Protein AF-A0A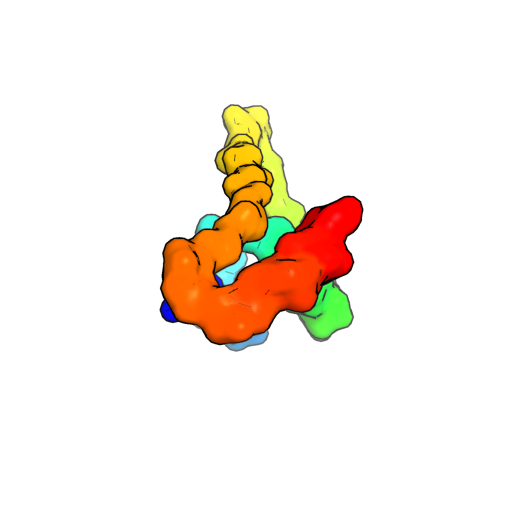6B3EWT2-F1 (afdb_monomer_lite)

Foldseek 3Di:
DVAPVLVCVLVVVDPDDDDDPVSQVVSCVVPVVRDDDADPVGDDDDDDDDDDDPPPPPRVVSVVVRD

Sequence (67 aa):
TGNDYIKDLSSGDVLACQAYSGDVIQLQADNPDIRFLVPEEGAELWAESLMIPDRAAHKRNAEALID

Structure (mmCIF, N/CA/C/O backbone):
data_AF-A0A6B3EWT2-F1
#
_entry.id   AF-A0A6B3EWT2-F1
#
loop_
_atom_site.group_PDB
_atom_site.id
_atom_site.type_symbol
_atom_site.label_atom_id
_atom_site.label_alt_id
_atom_site.label_comp_id
_atom_site.label_asym_id
_atom_site.label_entity_id
_atom_site.label_seq_id
_atom_site.pdbx_PDB_ins_code
_atom_site.Cartn_x
_atom_site.Cartn_y
_atom_site.Cartn_z
_atom_site.occupancy
_atom_site.B_iso_or_equiv
_atom_site.auth_seq_id
_atom_site.auth_comp_id
_atom_site.auth_asym_id
_atom_site.auth_atom_id
_atom_site.pdbx_PDB_model_num
ATOM 1 N N . THR A 1 1 ? 1.440 -10.637 -2.260 1.00 55.94 1 THR A N 1
ATOM 2 C CA . THR A 1 1 ? 1.657 -9.171 -2.356 1.00 55.94 1 THR A CA 1
ATOM 3 C C . THR A 1 1 ? 1.494 -8.614 -0.956 1.00 55.94 1 THR A C 1
ATOM 5 O O . THR A 1 1 ? 0.856 -9.279 -0.163 1.00 55.94 1 THR A O 1
ATOM 8 N N . GLY A 1 2 ? 2.077 -7.474 -0.576 1.00 71.44 2 GLY A N 1
ATOM 9 C CA . GLY A 1 2 ? 1.972 -6.971 0.812 1.00 71.44 2 GLY A CA 1
ATOM 10 C C . GLY A 1 2 ? 0.556 -6.560 1.257 1.00 71.44 2 GLY A C 1
ATOM 11 O O . GLY A 1 2 ? 0.377 -6.133 2.389 1.00 71.44 2 GLY A O 1
ATOM 12 N N . ASN A 1 3 ? -0.442 -6.690 0.378 1.00 87.06 3 ASN A N 1
ATOM 13 C CA . ASN A 1 3 ? -1.748 -6.042 0.479 1.00 87.06 3 ASN A CA 1
ATOM 14 C C . ASN A 1 3 ? -2.887 -7.074 0.566 1.00 87.06 3 ASN A C 1
ATOM 16 O O . ASN A 1 3 ? -4.030 -6.793 0.212 1.00 87.06 3 ASN A O 1
ATOM 20 N N . ASP A 1 4 ? -2.588 -8.298 1.006 1.00 88.62 4 ASP A N 1
ATOM 21 C CA . ASP A 1 4 ? -3.574 -9.385 1.059 1.00 88.62 4 ASP A CA 1
ATOM 22 C C . ASP A 1 4 ? -4.716 -9.079 2.066 1.00 88.62 4 ASP A C 1
ATOM 24 O O . ASP A 1 4 ? -5.822 -9.602 1.928 1.00 88.62 4 ASP A O 1
ATOM 28 N N . TYR A 1 5 ? -4.500 -8.127 2.989 1.00 91.81 5 TYR A N 1
ATOM 29 C CA . TYR A 1 5 ? -5.497 -7.611 3.939 1.00 91.81 5 TYR A CA 1
ATOM 30 C C . TYR A 1 5 ? -6.727 -6.956 3.289 1.00 91.81 5 TYR A C 1
ATOM 32 O O . TYR A 1 5 ? -7.764 -6.830 3.938 1.00 91.81 5 TYR A O 1
ATOM 40 N N . ILE A 1 6 ? -6.638 -6.526 2.024 1.00 93.56 6 ILE A N 1
ATOM 41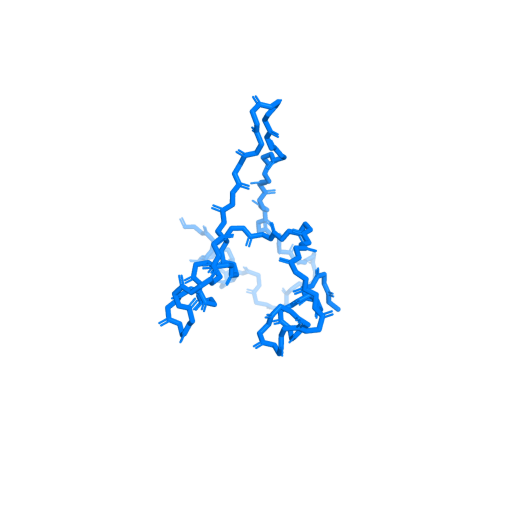 C CA . ILE A 1 6 ? -7.726 -5.824 1.319 1.00 93.56 6 ILE A CA 1
ATOM 42 C C . ILE A 1 6 ? -8.999 -6.678 1.309 1.00 93.56 6 ILE A C 1
ATOM 44 O O . ILE A 1 6 ? -10.096 -6.184 1.582 1.00 93.56 6 ILE A O 1
ATOM 48 N N . LYS A 1 7 ? -8.853 -7.973 1.009 1.00 92.69 7 LYS A N 1
ATOM 49 C CA . LYS A 1 7 ? -9.981 -8.903 0.915 1.00 92.69 7 LYS A CA 1
ATOM 50 C C . LYS A 1 7 ? -10.602 -9.170 2.285 1.00 92.69 7 LYS A C 1
ATOM 52 O O . LYS A 1 7 ? -11.827 -9.150 2.411 1.00 92.69 7 LYS A O 1
ATOM 57 N N . ASP A 1 8 ? -9.767 -9.403 3.290 1.00 93.50 8 ASP A N 1
ATOM 58 C CA . ASP A 1 8 ? -10.219 -9.760 4.634 1.00 93.50 8 ASP A CA 1
ATOM 59 C C . ASP A 1 8 ? -10.933 -8.572 5.303 1.00 93.50 8 ASP A C 1
ATOM 61 O O . ASP A 1 8 ? -11.960 -8.752 5.954 1.00 93.50 8 ASP A O 1
ATOM 65 N N . LEU A 1 9 ? -10.462 -7.339 5.070 1.00 93.62 9 LEU A N 1
ATOM 66 C CA . LEU A 1 9 ? -11.160 -6.121 5.502 1.00 93.62 9 LEU A CA 1
ATOM 67 C C . LEU A 1 9 ? -12.497 -5.935 4.775 1.00 93.62 9 LEU A C 1
ATOM 69 O O . LEU A 1 9 ? -13.508 -5.635 5.403 1.00 93.62 9 LEU A O 1
ATOM 73 N N . SER A 1 10 ? -12.518 -6.118 3.452 1.00 92.31 10 SER A N 1
ATOM 74 C CA . SER A 1 10 ? -13.726 -5.884 2.642 1.00 92.31 10 SER A CA 1
ATOM 75 C C . SER A 1 10 ? -14.846 -6.880 2.940 1.00 92.31 10 SER A C 1
ATOM 77 O O . SER A 1 10 ? -16.023 -6.535 2.862 1.00 92.31 10 SER A O 1
ATOM 79 N N . SER A 1 11 ? -14.485 -8.124 3.257 1.00 93.19 11 SER A N 1
ATOM 80 C CA . SER A 1 11 ? -15.428 -9.187 3.629 1.00 93.19 11 SER A CA 1
ATOM 81 C C . SER A 1 11 ? -15.877 -9.117 5.091 1.00 93.19 11 SER A C 1
ATOM 83 O O . SER A 1 11 ? -16.895 -9.715 5.436 1.00 93.19 11 SER A O 1
ATOM 85 N N . GLY A 1 12 ? -15.151 -8.376 5.935 1.00 92.94 12 GLY A N 1
ATOM 86 C CA . GLY A 1 12 ? -15.370 -8.338 7.380 1.00 92.94 12 GLY A CA 1
ATOM 87 C C . GLY A 1 12 ? -14.779 -9.536 8.130 1.00 92.94 12 GLY A C 1
ATOM 88 O O . GLY A 1 12 ? -15.087 -9.718 9.307 1.00 92.94 12 GLY A O 1
ATOM 89 N N . ASP A 1 13 ? -13.925 -10.334 7.480 1.00 95.31 13 ASP A N 1
ATOM 90 C CA . ASP A 1 13 ? -13.200 -11.444 8.110 1.00 95.31 13 ASP A CA 1
ATOM 91 C C . ASP A 1 13 ? -12.215 -10.936 9.185 1.00 95.31 13 ASP A C 1
ATOM 93 O O . ASP A 1 13 ? -11.935 -11.638 10.161 1.00 95.31 13 ASP A O 1
ATOM 97 N N . VAL A 1 14 ? -11.730 -9.692 9.051 1.00 94.88 14 VAL A N 1
ATOM 98 C CA . VAL A 1 14 ? -10.956 -8.984 10.085 1.00 94.88 14 VAL A CA 1
ATOM 99 C C . VAL A 1 14 ? -11.557 -7.619 10.414 1.00 94.88 14 VAL A C 1
ATOM 101 O O . VAL A 1 14 ? -12.062 -6.913 9.547 1.00 94.88 14 VAL A O 1
ATOM 104 N N . LEU A 1 15 ? -11.454 -7.221 11.687 1.00 94.88 15 LEU A N 1
ATOM 105 C CA . LEU A 1 15 ? -11.936 -5.918 12.167 1.00 94.88 15 LEU A CA 1
ATOM 106 C C . LEU A 1 15 ? -10.915 -4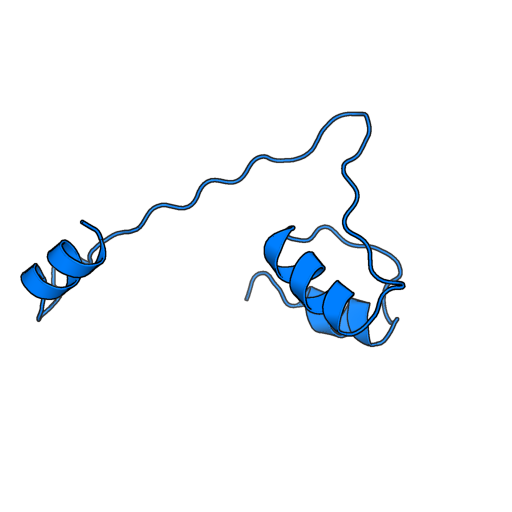.788 11.956 1.00 94.88 15 LEU A C 1
ATOM 108 O O . LEU A 1 15 ? -11.294 -3.634 11.785 1.00 94.88 15 LEU A O 1
ATOM 112 N N . ALA A 1 16 ? -9.622 -5.108 12.027 1.00 94.62 16 ALA A N 1
ATOM 113 C CA . ALA A 1 16 ? -8.529 -4.150 11.907 1.00 94.62 16 ALA A CA 1
ATOM 114 C C . ALA A 1 16 ? -7.241 -4.854 11.460 1.00 94.62 16 ALA A C 1
ATOM 116 O O . ALA A 1 16 ? -7.016 -6.019 11.795 1.00 94.62 16 ALA A O 1
ATOM 117 N N . CYS A 1 17 ? -6.376 -4.133 10.749 1.00 94.69 17 CYS A N 1
ATOM 118 C CA . CYS A 1 17 ? -5.040 -4.587 10.373 1.00 94.69 17 CYS A CA 1
ATOM 119 C C . CYS A 1 17 ? -4.097 -3.390 10.184 1.00 94.69 17 CYS A C 1
ATOM 121 O O . CYS A 1 17 ? -4.538 -2.242 10.105 1.00 94.69 17 CYS A O 1
ATOM 123 N N . GLN A 1 18 ? -2.794 -3.659 10.083 1.00 93.75 18 GLN A N 1
ATOM 124 C CA . GLN A 1 18 ? -1.869 -2.685 9.507 1.00 93.75 18 GLN A CA 1
ATOM 125 C C . GLN A 1 18 ? -2.129 -2.629 7.995 1.00 93.75 18 GLN A C 1
ATOM 127 O O . GLN A 1 18 ? -2.292 -3.669 7.358 1.00 93.75 18 GLN A O 1
ATOM 132 N N . ALA A 1 19 ? -2.247 -1.420 7.451 1.00 93.69 19 ALA A N 1
ATOM 133 C CA . ALA A 1 19 ? -2.560 -1.189 6.047 1.00 93.69 19 ALA A CA 1
ATOM 134 C C . ALA A 1 19 ? -1.897 0.100 5.551 1.00 93.69 19 ALA A C 1
ATOM 136 O O . ALA A 1 19 ? -1.617 1.009 6.337 1.00 93.69 19 ALA A O 1
ATOM 137 N N . TYR A 1 20 ? -1.693 0.199 4.240 1.00 93.75 20 TYR A N 1
ATOM 138 C CA . TYR A 1 20 ? -1.239 1.424 3.592 1.00 93.75 20 TYR A CA 1
ATOM 139 C C . TYR A 1 20 ? -2.413 2.374 3.337 1.00 93.75 20 TYR A C 1
ATOM 141 O O . TYR A 1 20 ? -3.472 1.970 2.855 1.00 93.75 20 TYR A O 1
ATOM 149 N N . SER A 1 21 ? -2.214 3.663 3.620 1.00 93.19 21 SER A N 1
ATOM 150 C CA . SER A 1 21 ? -3.259 4.690 3.508 1.00 93.19 21 SER A CA 1
ATOM 151 C C . SER A 1 21 ? -3.876 4.782 2.109 1.00 93.19 21 SER A C 1
ATOM 153 O O . SER A 1 21 ? -5.082 4.987 1.990 1.00 93.19 21 SER A O 1
ATOM 155 N N . GLY A 1 22 ? -3.073 4.582 1.058 1.00 92.06 22 GLY A N 1
ATOM 156 C CA . GLY A 1 22 ? -3.535 4.602 -0.331 1.00 92.06 22 GLY A CA 1
ATOM 157 C C . GLY A 1 22 ? -4.593 3.537 -0.633 1.00 92.06 22 GLY A C 1
ATOM 158 O O . GLY A 1 22 ? -5.614 3.856 -1.237 1.00 92.06 22 GLY A O 1
ATOM 159 N N . ASP A 1 23 ? -4.397 2.305 -0.159 1.00 94.19 23 ASP A N 1
ATOM 160 C CA . ASP A 1 23 ? -5.369 1.222 -0.354 1.00 94.19 23 ASP A CA 1
ATOM 161 C C . ASP A 1 23 ? -6.661 1.497 0.414 1.00 94.19 23 ASP A C 1
ATOM 163 O O . ASP A 1 23 ? -7.759 1.298 -0.104 1.00 94.19 23 ASP A O 1
ATOM 167 N N . VAL A 1 24 ? -6.533 1.987 1.651 1.00 94.31 24 VAL A N 1
ATOM 168 C CA . VAL A 1 24 ? -7.687 2.247 2.516 1.00 94.31 24 VAL A CA 1
ATOM 169 C C . VAL A 1 24 ? -8.560 3.369 1.961 1.00 94.31 24 VAL A C 1
ATOM 171 O O . VAL A 1 24 ? -9.777 3.267 2.041 1.00 94.31 24 VAL A O 1
ATOM 174 N N . ILE A 1 25 ? -7.976 4.396 1.336 1.00 92.69 25 ILE A N 1
ATOM 175 C CA . ILE A 1 25 ? -8.746 5.450 0.655 1.00 92.69 25 ILE A CA 1
ATOM 176 C C . ILE A 1 25 ? -9.610 4.865 -0.471 1.00 92.69 25 ILE A C 1
ATOM 178 O O . ILE A 1 25 ? -10.766 5.260 -0.610 1.00 92.69 25 ILE A O 1
ATOM 182 N N . GLN A 1 26 ? -9.079 3.917 -1.249 1.00 92.50 26 GLN A N 1
ATOM 183 C CA . GLN A 1 26 ? -9.848 3.272 -2.317 1.00 92.50 26 GLN A CA 1
ATOM 184 C C . GLN A 1 26 ? -10.946 2.370 -1.753 1.00 92.50 26 GLN A C 1
ATOM 186 O O . GLN A 1 26 ? -12.094 2.464 -2.177 1.00 92.50 26 GLN A O 1
ATOM 191 N N . LEU A 1 27 ? -10.623 1.562 -0.740 1.00 93.56 27 LEU A N 1
ATOM 192 C CA . LEU A 1 27 ? -11.605 0.731 -0.041 1.00 93.56 27 LEU A CA 1
ATOM 193 C C . LEU A 1 27 ? -12.727 1.557 0.590 1.00 93.56 27 LEU A C 1
ATOM 195 O O . LEU A 1 27 ? -13.887 1.158 0.549 1.00 93.56 27 LEU A O 1
ATOM 199 N N . GLN A 1 28 ? -12.393 2.720 1.145 1.00 94.50 28 GLN A N 1
ATOM 200 C CA .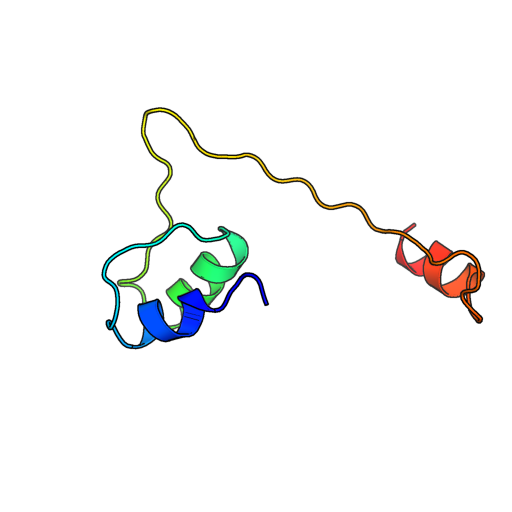 GLN A 1 28 ? -13.354 3.618 1.772 1.00 94.50 28 GLN A CA 1
ATOM 201 C C . GLN A 1 28 ? -14.320 4.250 0.757 1.00 94.50 28 GLN A C 1
ATOM 203 O O . GLN A 1 28 ? -15.446 4.592 1.121 1.00 94.50 28 GLN A O 1
ATOM 208 N N . ALA A 1 29 ? -13.907 4.392 -0.508 1.00 93.19 29 ALA A N 1
ATOM 209 C CA . ALA A 1 29 ? -14.789 4.843 -1.584 1.00 93.19 29 ALA A CA 1
ATOM 210 C C . ALA A 1 29 ? -15.927 3.839 -1.850 1.00 93.19 29 ALA A C 1
ATOM 212 O O . ALA A 1 29 ? -17.055 4.259 -2.115 1.00 93.19 29 ALA A O 1
ATOM 213 N N . ASP A 1 30 ? -15.644 2.539 -1.724 1.00 93.19 30 ASP A N 1
ATOM 214 C CA . ASP A 1 30 ? -16.623 1.462 -1.904 1.00 93.19 30 ASP A CA 1
ATOM 215 C C . ASP A 1 30 ? -17.395 1.142 -0.612 1.00 93.19 30 ASP A C 1
ATOM 217 O O . ASP A 1 30 ? -18.588 0.833 -0.655 1.00 93.19 30 ASP A O 1
ATOM 221 N N . ASN A 1 31 ? -16.732 1.226 0.546 1.00 93.69 31 ASN A N 1
ATOM 222 C CA . ASN A 1 31 ? -17.311 0.943 1.856 1.00 93.69 31 ASN A CA 1
ATOM 223 C C . ASN A 1 31 ? -16.924 2.021 2.896 1.00 93.69 31 ASN A C 1
ATOM 225 O O . ASN A 1 31 ? -15.825 1.965 3.457 1.00 93.69 31 ASN A O 1
ATOM 229 N N . PRO A 1 32 ? -17.831 2.960 3.237 1.00 93.62 32 PRO A N 1
ATOM 230 C CA . PRO A 1 32 ? -17.536 4.066 4.153 1.00 93.62 32 PRO A CA 1
ATOM 231 C C . PRO A 1 32 ? -17.307 3.644 5.618 1.00 93.62 32 PRO A C 1
ATOM 233 O O . PRO A 1 32 ? -16.894 4.481 6.433 1.00 93.62 32 PRO A O 1
ATOM 236 N N . ASP A 1 33 ? -17.568 2.380 5.966 1.00 94.12 33 ASP A N 1
ATOM 237 C CA . ASP A 1 33 ? -17.291 1.835 7.300 1.00 94.12 33 ASP A CA 1
ATOM 238 C C . ASP A 1 33 ? -15.805 1.490 7.490 1.00 94.12 33 ASP A C 1
ATOM 240 O O . ASP A 1 33 ? -15.320 1.451 8.623 1.00 94.12 33 ASP A O 1
ATOM 244 N N . ILE A 1 34 ? -15.053 1.316 6.399 1.00 95.62 34 ILE A N 1
ATOM 245 C CA . ILE A 1 34 ? -13.601 1.122 6.435 1.00 95.62 34 ILE A CA 1
ATOM 246 C C . ILE A 1 34 ? -12.921 2.489 6.571 1.00 95.62 34 ILE A C 1
ATOM 248 O O . ILE A 1 34 ? -13.217 3.424 5.827 1.00 95.62 34 ILE A O 1
ATOM 252 N N . ARG A 1 35 ? -11.998 2.627 7.533 1.00 94.56 35 ARG A N 1
ATOM 253 C CA . ARG A 1 35 ? -11.317 3.899 7.824 1.00 94.56 35 ARG A CA 1
ATOM 254 C C . ARG A 1 35 ? -9.832 3.711 8.075 1.00 94.56 35 ARG A C 1
ATOM 256 O O . ARG A 1 35 ? -9.425 2.776 8.758 1.00 94.56 35 ARG A O 1
ATOM 263 N N . PHE A 1 36 ? -9.038 4.661 7.587 1.00 94.62 36 PHE A N 1
ATOM 264 C CA . PHE A 1 36 ? -7.628 4.768 7.944 1.00 94.62 36 PHE A CA 1
ATOM 265 C C . PHE A 1 36 ? -7.486 5.543 9.257 1.00 94.62 36 PHE A C 1
ATOM 267 O O . PHE A 1 36 ? -8.019 6.647 9.386 1.00 94.62 36 PHE A O 1
ATOM 274 N N . LEU A 1 37 ? -6.768 4.974 10.224 1.00 94.62 37 LEU A N 1
ATOM 275 C CA . LEU A 1 37 ? -6.522 5.589 11.526 1.00 94.62 37 LEU A CA 1
ATOM 276 C C . LEU A 1 37 ? -5.018 5.665 11.787 1.00 94.62 37 LEU A C 1
ATOM 278 O O . LEU A 1 37 ? -4.289 4.707 11.543 1.00 94.62 37 LEU A O 1
ATOM 282 N N . VAL A 1 38 ? -4.573 6.806 12.312 1.00 94.94 38 VAL A N 1
ATOM 283 C CA . VAL A 1 38 ? -3.203 7.015 12.792 1.00 94.94 38 VAL A CA 1
ATOM 284 C C . VAL A 1 38 ? -3.236 6.935 14.324 1.00 94.94 38 VAL A C 1
ATOM 286 O O . VAL A 1 38 ? -3.973 7.722 14.921 1.00 94.94 38 VAL A O 1
ATOM 289 N N . PRO A 1 39 ? -2.499 6.003 14.962 1.00 94.00 39 PRO A N 1
ATOM 290 C CA . PRO A 1 39 ? -2.410 5.920 16.422 1.00 94.00 39 PRO A CA 1
ATOM 291 C C . PRO A 1 39 ? -1.846 7.200 17.049 1.00 94.00 39 PRO A C 1
ATOM 293 O O . PRO A 1 39 ? -1.100 7.938 16.403 1.00 94.00 39 PRO A O 1
ATOM 296 N N . GLU A 1 40 ? -2.160 7.450 18.322 1.00 96.81 40 GLU A N 1
ATOM 297 C CA . GLU A 1 40 ? -1.686 8.644 19.042 1.00 96.81 40 GLU A CA 1
ATOM 298 C C . GLU A 1 40 ? -0.160 8.651 19.216 1.00 96.81 40 GLU A C 1
ATOM 300 O O . GLU A 1 40 ? 0.468 9.710 19.217 1.00 96.81 40 GLU A O 1
ATOM 305 N N . GLU A 1 41 ? 0.449 7.469 19.300 1.00 96.88 41 GLU A N 1
ATOM 306 C CA . GLU A 1 41 ? 1.897 7.269 19.370 1.00 96.88 41 GLU A CA 1
ATOM 307 C C . GLU A 1 41 ? 2.610 7.538 18.032 1.00 96.88 41 GLU A C 1
ATOM 309 O O . GLU A 1 41 ? 3.842 7.579 17.981 1.00 96.88 41 GLU A O 1
ATOM 314 N N . GLY A 1 42 ? 1.846 7.746 16.956 1.00 94.62 42 GLY A N 1
ATOM 315 C CA . GLY A 1 42 ? 2.333 7.951 15.598 1.00 94.62 42 GLY A CA 1
ATOM 316 C C . GLY A 1 42 ? 2.216 6.708 14.714 1.00 94.62 42 GLY A C 1
ATOM 317 O O . GLY A 1 42 ? 1.858 5.616 15.154 1.00 94.62 42 GLY A O 1
ATOM 318 N N . ALA A 1 43 ? 2.514 6.891 13.427 1.00 93.69 43 ALA A N 1
ATOM 319 C CA . ALA A 1 43 ? 2.508 5.835 12.419 1.00 93.69 43 ALA A CA 1
ATOM 320 C C . ALA A 1 43 ? 3.817 5.821 11.626 1.00 93.69 43 ALA A C 1
ATOM 322 O O . ALA A 1 43 ? 4.567 6.799 11.595 1.00 93.69 43 ALA A O 1
ATOM 323 N N . GLU A 1 44 ? 4.068 4.698 10.960 1.00 92.75 44 GLU A N 1
ATOM 324 C CA . GLU A 1 44 ? 5.169 4.560 10.017 1.00 92.75 44 GLU A CA 1
ATOM 325 C C . GLU A 1 44 ? 4.973 5.505 8.824 1.00 92.75 44 GLU A C 1
ATOM 327 O O . GLU A 1 44 ? 3.941 5.484 8.150 1.00 92.75 44 GLU A O 1
ATOM 332 N N . LEU A 1 45 ? 5.982 6.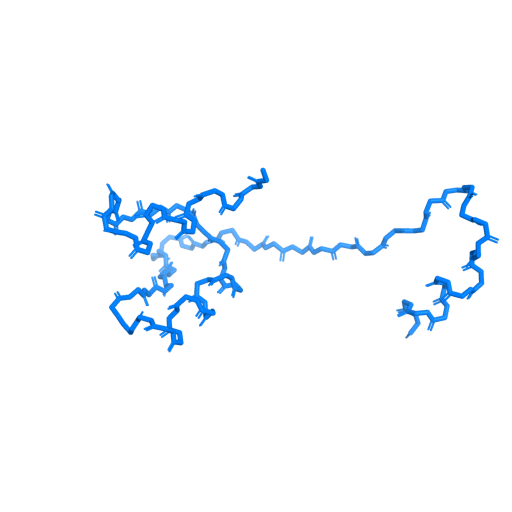338 8.562 1.00 93.88 45 LEU A N 1
ATOM 333 C CA . LEU A 1 45 ? 6.067 7.103 7.326 1.00 93.88 45 LEU A CA 1
ATOM 334 C C . LEU A 1 45 ? 6.789 6.258 6.287 1.00 93.88 45 LEU A C 1
ATOM 336 O O . LEU A 1 45 ? 7.919 5.828 6.508 1.00 93.88 45 LEU A O 1
ATOM 340 N N . TRP A 1 46 ? 6.142 6.068 5.143 1.00 91.62 46 TRP A N 1
ATOM 341 C CA . TRP A 1 46 ? 6.692 5.296 4.042 1.00 91.62 46 TRP A CA 1
ATOM 342 C C . TRP A 1 46 ? 7.021 6.199 2.854 1.00 91.62 46 TRP A C 1
ATOM 344 O O . TRP A 1 46 ? 6.253 7.103 2.518 1.00 91.62 46 TRP A O 1
ATOM 354 N N . ALA A 1 47 ? 8.160 5.944 2.213 1.00 92.50 47 ALA A N 1
ATOM 355 C CA . ALA A 1 47 ? 8.596 6.634 1.008 1.00 92.50 47 ALA A CA 1
ATOM 356 C C . ALA A 1 47 ? 9.054 5.609 -0.031 1.00 92.50 47 ALA A C 1
ATOM 358 O O . ALA A 1 47 ? 9.883 4.748 0.250 1.00 92.50 47 ALA A O 1
ATOM 359 N N . GLU A 1 48 ? 8.520 5.729 -1.241 1.00 90.62 48 GLU A N 1
ATOM 360 C CA . GLU A 1 48 ? 8.855 4.873 -2.376 1.00 90.62 48 GLU A CA 1
ATOM 361 C C . GLU A 1 48 ? 9.908 5.560 -3.257 1.00 90.62 48 GLU A C 1
ATOM 363 O O . GLU A 1 48 ? 9.980 6.788 -3.326 1.00 90.62 48 GLU A O 1
ATOM 368 N N . SER A 1 49 ? 10.724 4.772 -3.959 1.00 92.69 49 SER A N 1
ATOM 369 C CA . SER A 1 49 ? 11.656 5.269 -4.977 1.00 92.69 49 SER A CA 1
ATOM 370 C C . SER A 1 49 ? 11.452 4.516 -6.284 1.00 92.69 49 SER A C 1
ATOM 372 O O . SER A 1 49 ? 11.317 3.293 -6.287 1.00 92.69 49 SER A O 1
ATOM 374 N N . LEU A 1 50 ? 11.486 5.235 -7.405 1.00 94.94 50 LEU A N 1
ATOM 375 C CA . LEU A 1 50 ? 11.511 4.623 -8.730 1.00 94.94 50 LEU A CA 1
ATOM 376 C C . LEU A 1 50 ? 12.951 4.237 -9.086 1.00 94.94 50 LEU A C 1
ATOM 378 O O . LEU A 1 50 ? 13.883 5.018 -8.899 1.00 94.94 50 LEU A O 1
ATOM 382 N N . MET A 1 51 ? 13.137 3.024 -9.606 1.00 95.56 51 MET A N 1
ATOM 383 C CA . MET A 1 51 ? 14.441 2.506 -10.024 1.00 95.56 51 MET A CA 1
ATOM 384 C C . MET A 1 51 ? 14.356 1.936 -11.437 1.00 95.56 51 MET A C 1
ATOM 386 O O . MET A 1 51 ? 13.427 1.199 -11.767 1.00 95.56 51 MET A O 1
ATOM 390 N N . ILE A 1 52 ? 15.361 2.235 -12.263 1.00 97.19 52 ILE A N 1
ATOM 391 C CA . ILE A 1 52 ? 15.499 1.661 -13.605 1.00 97.19 52 ILE A CA 1
ATOM 392 C C . ILE A 1 52 ? 16.468 0.473 -13.533 1.00 97.19 52 ILE A C 1
ATOM 394 O O . ILE A 1 52 ? 17.620 0.670 -13.135 1.00 97.19 52 ILE A O 1
ATOM 398 N N . PRO A 1 53 ? 16.056 -0.746 -13.938 1.00 96.62 53 PRO A N 1
ATOM 399 C CA . PRO A 1 53 ? 16.957 -1.893 -14.007 1.00 96.62 53 PRO A CA 1
ATOM 400 C C . PRO A 1 53 ? 18.171 -1.625 -14.906 1.00 96.62 53 PRO A C 1
ATOM 402 O O . PRO A 1 53 ? 18.043 -1.025 -15.976 1.00 96.62 53 PRO A O 1
ATOM 405 N N . ASP A 1 54 ? 19.343 -2.129 -14.515 1.00 96.31 54 ASP A N 1
ATOM 406 C CA . ASP A 1 54 ? 20.623 -1.891 -15.205 1.00 96.31 54 ASP A CA 1
ATOM 407 C C . ASP A 1 54 ? 20.607 -2.298 -16.692 1.00 96.31 54 ASP A C 1
ATOM 409 O O . ASP A 1 54 ? 21.267 -1.674 -17.525 1.00 96.31 54 ASP A O 1
ATOM 413 N N . ARG A 1 55 ? 19.810 -3.316 -17.031 1.00 96.75 55 ARG A N 1
ATOM 414 C CA . ARG A 1 55 ? 19.657 -3.891 -18.375 1.00 96.75 55 ARG A CA 1
ATOM 415 C C . ARG A 1 55 ? 18.309 -3.581 -19.027 1.00 96.75 55 ARG A C 1
ATOM 417 O O . ARG A 1 55 ? 17.863 -4.325 -19.901 1.00 96.75 55 ARG A O 1
ATOM 424 N N . ALA A 1 56 ? 17.641 -2.4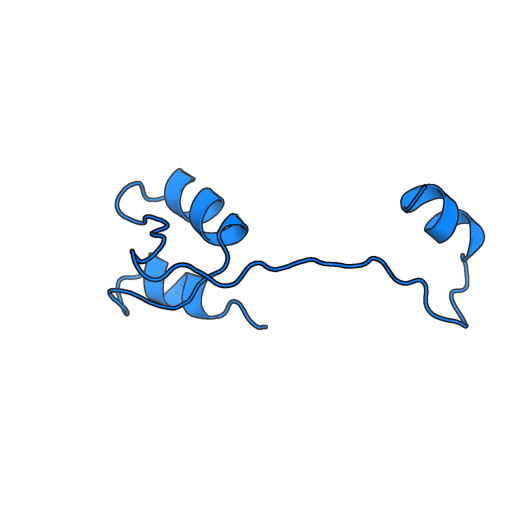99 -18.626 1.00 97.56 56 ALA A N 1
ATOM 425 C CA . ALA A 1 56 ? 16.393 -2.077 -19.256 1.00 97.56 56 ALA A CA 1
ATOM 426 C C . ALA A 1 56 ? 16.592 -1.794 -20.762 1.00 97.56 56 ALA A C 1
ATOM 428 O O . ALA A 1 56 ? 17.322 -0.879 -21.145 1.00 97.56 56 ALA A O 1
ATOM 429 N N . ALA A 1 57 ? 15.893 -2.542 -21.625 1.00 98.00 57 ALA A N 1
ATOM 430 C CA . ALA A 1 57 ? 15.988 -2.406 -23.086 1.00 98.00 57 ALA A CA 1
ATOM 431 C C . ALA A 1 57 ? 15.591 -1.004 -23.596 1.00 98.00 57 ALA A C 1
ATOM 433 O O . ALA A 1 57 ? 16.065 -0.555 -24.638 1.00 98.00 57 ALA A O 1
ATOM 434 N N . HIS A 1 58 ? 14.746 -0.297 -22.841 1.00 97.50 58 HIS A N 1
ATOM 435 C CA . HIS A 1 58 ? 14.236 1.035 -23.170 1.00 97.50 58 HIS A CA 1
ATOM 436 C C . HIS A 1 58 ? 14.586 2.069 -22.091 1.00 97.50 58 HIS A C 1
ATOM 438 O O . HIS A 1 58 ? 13.739 2.870 -21.702 1.00 97.50 58 HIS A O 1
ATOM 444 N N . LYS A 1 59 ? 15.837 2.060 -21.607 1.00 96.94 59 LYS A N 1
ATOM 445 C CA . LYS A 1 59 ? 16.310 2.931 -20.515 1.00 96.94 59 LYS A CA 1
ATOM 446 C C . LYS A 1 59 ? 15.915 4.407 -20.675 1.00 96.94 59 LYS A C 1
ATOM 448 O O . LYS A 1 59 ? 15.329 4.957 -19.757 1.00 96.94 59 LYS A O 1
ATOM 453 N N . ARG A 1 60 ? 16.133 5.012 -21.850 1.00 97.06 60 ARG A N 1
ATOM 454 C CA . ARG A 1 60 ? 15.792 6.430 -22.096 1.00 97.06 60 ARG A CA 1
ATOM 455 C C . ARG A 1 60 ? 14.303 6.740 -21.928 1.00 97.06 60 ARG A C 1
ATOM 457 O O . ARG A 1 60 ? 13.955 7.806 -21.446 1.00 97.06 60 ARG A O 1
ATOM 464 N N . ASN A 1 61 ? 13.428 5.815 -22.322 1.00 98.00 61 ASN A N 1
ATOM 465 C CA . ASN A 1 61 ? 11.985 6.002 -22.169 1.00 98.00 61 ASN A CA 1
ATOM 466 C C . ASN A 1 61 ? 11.575 5.887 -20.696 1.00 98.00 61 ASN A C 1
ATOM 468 O O . ASN A 1 61 ? 10.673 6.591 -20.266 1.00 98.00 61 ASN A O 1
ATOM 472 N N . ALA A 1 62 ? 12.233 5.003 -19.936 1.00 97.56 62 ALA A N 1
ATOM 473 C CA . ALA A 1 62 ? 12.012 4.879 -18.500 1.00 97.56 62 ALA A CA 1
ATOM 474 C C . ALA A 1 62 ? 12.531 6.108 -17.737 1.00 97.56 62 ALA A C 1
ATOM 476 O O . ALA A 1 62 ? 11.852 6.573 -16.834 1.00 97.56 62 ALA A O 1
ATOM 477 N N . GLU A 1 63 ? 13.680 6.668 -18.131 1.00 96.44 63 GLU A N 1
ATOM 478 C CA . GLU A 1 63 ? 14.191 7.939 -17.589 1.00 96.44 63 GLU A CA 1
ATOM 479 C C . GLU A 1 63 ? 13.189 9.072 -17.845 1.00 96.44 63 GLU A C 1
ATOM 481 O O . GLU A 1 63 ? 12.781 9.735 -16.903 1.00 96.44 63 GLU A O 1
ATOM 486 N N . ALA A 1 64 ? 12.687 9.204 -19.077 1.00 97.25 64 ALA A N 1
ATOM 487 C CA . ALA A 1 64 ? 11.689 10.218 -19.428 1.00 97.25 64 ALA A CA 1
ATOM 488 C C . ALA A 1 64 ? 10.310 10.031 -18.757 1.00 97.25 64 ALA A C 1
ATOM 490 O O . ALA A 1 64 ? 9.508 10.956 -18.771 1.00 97.25 64 ALA A O 1
ATOM 491 N N . LEU A 1 65 ? 9.997 8.838 -18.233 1.00 95.94 65 LEU A N 1
ATOM 492 C CA . LEU A 1 65 ? 8.783 8.595 -17.441 1.00 95.94 65 LEU A CA 1
ATOM 493 C C . LEU A 1 65 ? 8.954 9.037 -15.979 1.00 95.94 65 LEU A C 1
ATOM 495 O O . LEU A 1 65 ? 7.959 9.325 -15.320 1.00 95.94 65 LEU A O 1
ATOM 499 N N . ILE A 1 66 ? 10.189 9.005 -15.468 1.00 95.75 66 ILE A N 1
ATOM 500 C CA . ILE A 1 66 ? 10.526 9.347 -14.080 1.00 95.75 66 ILE A CA 1
ATOM 501 C C . ILE A 1 66 ? 10.803 10.851 -13.921 1.00 95.75 66 ILE A C 1
ATOM 503 O O . ILE A 1 66 ? 10.530 11.374 -12.842 1.00 95.75 66 ILE A O 1
ATOM 507 N N . ASP A 1 67 ? 11.357 11.498 -14.956 1.00 92.50 67 ASP A N 1
ATOM 508 C CA . ASP A 1 67 ? 11.612 12.954 -15.032 1.00 92.50 67 ASP A CA 1
ATOM 509 C C . ASP A 1 67 ? 10.347 13.800 -14.780 1.00 92.50 67 ASP A C 1
ATOM 511 O O . ASP A 1 67 ? 10.452 14.783 -14.007 1.00 92.50 67 ASP A O 1
#

Secondary structure (DSSP, 8-state):
-TTTHHHHHHHTS-S-----HHHHHHHHHH-TT------TT------------TT-TTHHHHHHHH-

Radius of gyration: 17.04 Å; chains: 1; bounding box: 38×24×42 Å

pLDDT: mean 93.42, std 5.77, range [55.94, 98.0]